Protein AF-A0AAD4BQL2-F1 (afdb_monomer_lite)

Structure (mmCIF, N/CA/C/O backbone):
data_AF-A0AAD4BQL2-F1
#
_entry.id   AF-A0AAD4BQL2-F1
#
loop_
_atom_site.group_PDB
_atom_site.id
_atom_site.type_symbol
_atom_site.label_atom_id
_atom_site.label_alt_id
_atom_site.label_comp_id
_atom_site.label_asym_id
_atom_site.label_entity_id
_atom_site.label_seq_id
_atom_site.pdbx_PDB_ins_code
_atom_site.Cartn_x
_atom_site.Cartn_y
_atom_site.Cartn_z
_atom_site.occupancy
_atom_site.B_iso_or_equiv
_atom_site.auth_seq_id
_atom_site.auth_comp_id
_atom_site.auth_asym_id
_atom_site.auth_atom_id
_atom_site.pdbx_PDB_model_num
ATOM 1 N N . MET A 1 1 ? 8.808 1.572 -2.493 1.00 81.44 1 MET A N 1
ATOM 2 C CA . MET A 1 1 ? 10.225 1.228 -2.700 1.00 81.44 1 MET A CA 1
ATOM 3 C C . MET A 1 1 ? 10.435 1.100 -4.188 1.00 81.44 1 MET A C 1
ATOM 5 O O . MET A 1 1 ? 9.722 0.329 -4.809 1.00 81.44 1 MET A O 1
ATOM 9 N N . TYR A 1 2 ? 11.346 1.881 -4.747 1.00 81.25 2 TYR A N 1
ATOM 10 C CA . TYR A 1 2 ? 11.587 1.933 -6.188 1.00 81.25 2 TYR A CA 1
ATOM 11 C C . TYR A 1 2 ? 13.088 1.925 -6.463 1.00 81.25 2 TYR A C 1
ATOM 13 O O . TYR A 1 2 ? 13.885 2.289 -5.591 1.00 81.25 2 TYR A O 1
ATOM 21 N N . ALA A 1 3 ? 13.477 1.475 -7.653 1.00 80.38 3 ALA A N 1
ATOM 22 C CA . ALA A 1 3 ? 14.874 1.465 -8.063 1.00 80.38 3 ALA A CA 1
ATOM 23 C C . ALA A 1 3 ? 15.363 2.899 -8.322 1.00 80.38 3 ALA A C 1
ATOM 25 O O . ALA A 1 3 ? 14.832 3.611 -9.172 1.00 80.38 3 ALA A O 1
ATOM 26 N N . ASP A 1 4 ? 16.398 3.325 -7.604 1.00 79.06 4 ASP A N 1
ATOM 27 C CA . ASP A 1 4 ? 17.044 4.617 -7.801 1.00 79.06 4 ASP A CA 1
ATOM 28 C C . ASP A 1 4 ? 18.253 4.452 -8.734 1.00 79.06 4 ASP A C 1
ATOM 30 O O . ASP A 1 4 ? 19.369 4.096 -8.329 1.00 79.06 4 ASP A O 1
ATOM 34 N N . GLY A 1 5 ? 18.015 4.709 -10.023 1.00 71.56 5 GLY A N 1
ATOM 35 C CA . GLY A 1 5 ? 19.043 4.663 -11.063 1.00 71.56 5 GLY A CA 1
ATOM 36 C C . GLY A 1 5 ? 20.163 5.693 -10.868 1.00 71.56 5 GLY A C 1
ATOM 37 O O . GLY A 1 5 ? 21.285 5.454 -11.312 1.00 71.56 5 GLY A O 1
ATOM 38 N N . ALA A 1 6 ? 19.905 6.797 -10.155 1.00 80.00 6 ALA A N 1
ATOM 39 C CA . ALA A 1 6 ? 20.918 7.803 -9.843 1.00 80.00 6 ALA A CA 1
ATOM 40 C C . ALA A 1 6 ? 21.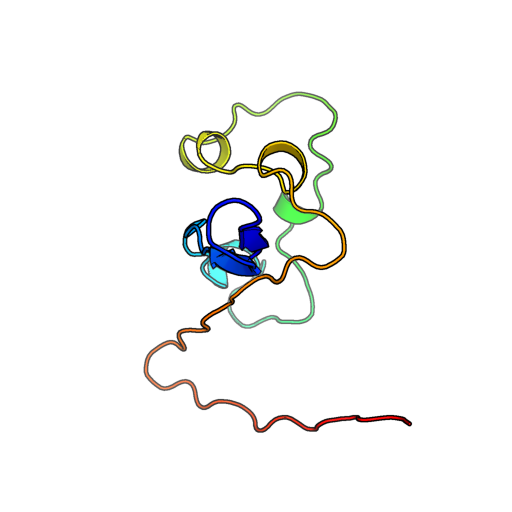831 7.366 -8.681 1.00 80.00 6 ALA A C 1
ATOM 42 O O . ALA A 1 6 ? 23.005 7.733 -8.646 1.00 80.00 6 ALA A O 1
ATOM 43 N N . ASN A 1 7 ? 21.342 6.506 -7.781 1.00 79.62 7 ASN A N 1
ATOM 44 C CA . ASN A 1 7 ? 22.114 5.930 -6.674 1.00 79.62 7 ASN A CA 1
ATOM 45 C C . ASN A 1 7 ? 22.582 4.493 -6.934 1.00 79.62 7 ASN A C 1
ATOM 47 O O . ASN A 1 7 ? 22.494 3.626 -6.061 1.00 79.62 7 ASN A O 1
ATOM 51 N N . LYS A 1 8 ? 23.153 4.237 -8.118 1.00 82.31 8 LYS A N 1
ATOM 52 C CA . LYS A 1 8 ? 23.807 2.955 -8.457 1.00 82.31 8 LYS A CA 1
ATOM 53 C C . LYS A 1 8 ? 22.886 1.732 -8.281 1.00 82.31 8 LYS A C 1
ATOM 55 O O . LYS A 1 8 ? 23.355 0.672 -7.873 1.00 82.31 8 LYS A O 1
ATOM 60 N N . GLY A 1 9 ? 21.585 1.881 -8.540 1.00 73.56 9 GLY A N 1
ATOM 61 C CA . GLY A 1 9 ? 20.616 0.788 -8.417 1.00 73.56 9 GLY A CA 1
ATOM 62 C C . GLY A 1 9 ? 20.244 0.432 -6.975 1.00 73.56 9 GLY A C 1
ATOM 63 O O . GLY A 1 9 ? 19.731 -0.657 -6.72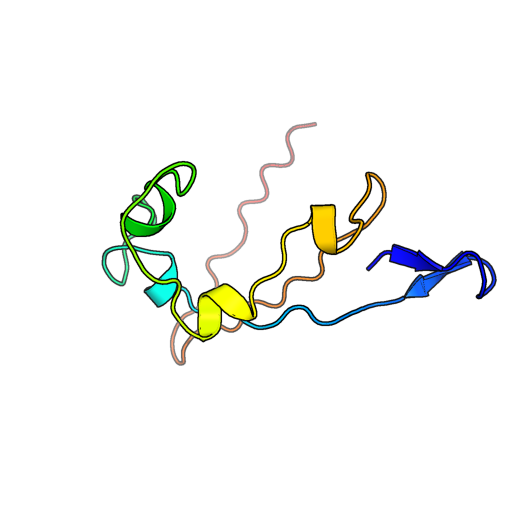9 1.00 73.56 9 GLY A O 1
ATOM 64 N N . ARG A 1 10 ? 20.503 1.321 -6.005 1.00 81.94 10 ARG A N 1
ATOM 65 C CA . ARG A 1 10 ? 19.934 1.191 -4.656 1.00 81.94 10 ARG A CA 1
ATOM 66 C C . ARG A 1 10 ? 18.430 1.437 -4.696 1.00 81.94 10 ARG A C 1
ATOM 68 O O . ARG A 1 10 ? 17.923 2.093 -5.598 1.00 81.94 10 ARG A O 1
ATOM 75 N N . PHE A 1 11 ? 17.721 0.939 -3.693 1.00 82.50 11 PHE A N 1
ATOM 76 C CA . PHE A 1 11 ? 16.302 1.232 -3.538 1.00 82.50 11 PHE A CA 1
ATOM 77 C C . PHE A 1 11 ? 16.110 2.518 -2.742 1.00 82.50 11 PHE A C 1
ATOM 79 O O . PHE A 1 11 ? 16.743 2.714 -1.703 1.00 82.50 11 PHE A O 1
ATOM 86 N N . ALA A 1 12 ? 15.207 3.367 -3.215 1.00 85.38 12 ALA A N 1
ATOM 87 C CA . ALA A 1 12 ? 14.699 4.502 -2.465 1.00 85.38 12 ALA A CA 1
ATOM 88 C C . ALA A 1 12 ? 13.299 4.187 -1.923 1.00 85.38 12 ALA A C 1
ATOM 90 O O . ALA A 1 12 ? 12.542 3.379 -2.475 1.00 85.38 12 ALA A O 1
ATOM 91 N N . GLN A 1 13 ? 12.945 4.829 -0.813 1.00 86.69 13 GLN A N 1
ATOM 92 C CA . GLN A 1 13 ? 11.641 4.694 -0.181 1.00 86.69 13 GLN A CA 1
ATOM 93 C C . GLN A 1 13 ? 11.051 6.076 0.068 1.00 86.69 13 GLN A C 1
ATOM 95 O O . GLN A 1 13 ? 11.729 6.980 0.546 1.00 86.69 13 GLN A O 1
ATOM 100 N N . LYS A 1 14 ? 9.764 6.205 -0.238 1.00 84.50 14 LYS A N 1
ATOM 101 C CA . LYS A 1 14 ? 8.928 7.330 0.158 1.00 84.50 14 LYS A CA 1
ATOM 102 C C . LYS A 1 14 ? 7.803 6.778 1.025 1.00 84.50 14 LYS A C 1
ATOM 104 O O . LYS A 1 14 ? 7.209 5.762 0.665 1.00 84.50 14 LYS A O 1
ATOM 109 N N . GLU A 1 15 ? 7.554 7.414 2.162 1.00 85.56 15 GLU A N 1
ATOM 110 C CA . GLU A 1 15 ? 6.399 7.107 3.002 1.00 85.56 15 GLU A CA 1
ATOM 111 C C . GLU A 1 15 ? 5.149 7.762 2.403 1.00 85.56 15 GLU A C 1
ATOM 113 O O . GLU A 1 15 ? 5.196 8.924 1.998 1.00 85.56 15 GLU A O 1
ATOM 118 N N . LEU A 1 16 ? 4.065 6.990 2.290 1.00 84.75 16 LEU A N 1
ATOM 119 C CA . LEU A 1 16 ? 2.799 7.446 1.704 1.00 84.75 16 LEU A CA 1
ATOM 120 C C . LEU A 1 16 ? 1.746 7.797 2.764 1.00 84.75 16 LEU A C 1
ATOM 122 O O . LEU A 1 16 ? 0.805 8.514 2.454 1.00 84.75 16 LEU A O 1
ATOM 126 N N . GLY A 1 17 ? 1.910 7.314 4.000 1.00 86.38 17 GLY A N 1
ATOM 127 C CA . GLY A 1 17 ? 0.991 7.550 5.113 1.00 86.38 17 GLY A CA 1
ATOM 128 C C . GLY A 1 17 ? 0.532 6.260 5.795 1.00 86.38 17 GLY A C 1
ATOM 129 O O . GLY A 1 17 ? 1.114 5.190 5.604 1.00 86.38 17 GLY A O 1
ATOM 130 N N . MET A 1 18 ? -0.526 6.375 6.601 1.00 86.38 18 MET A N 1
ATOM 131 C CA . MET A 1 18 ? -1.116 5.282 7.377 1.00 86.38 18 MET A CA 1
ATOM 132 C C . MET A 1 18 ? -2.624 5.185 7.124 1.00 86.38 18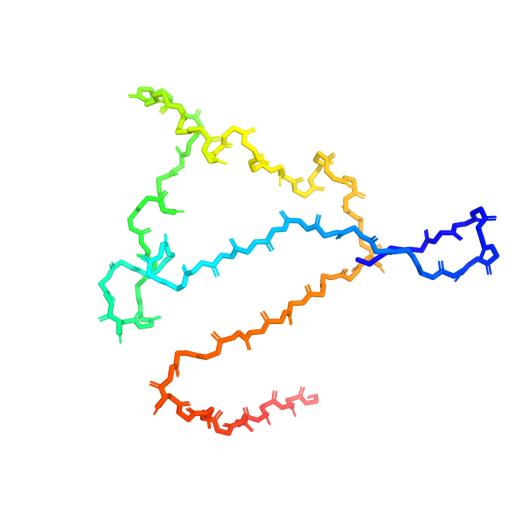 MET A C 1
ATOM 134 O O . MET A 1 18 ? -3.330 6.192 7.053 1.00 86.38 18 MET A O 1
ATOM 138 N N . VAL A 1 19 ? -3.125 3.952 7.042 1.00 83.38 19 VAL A N 1
ATOM 139 C CA . VAL A 1 19 ? -4.552 3.645 6.895 1.00 83.38 19 VAL A CA 1
ATOM 140 C C . VAL A 1 19 ? -5.004 2.820 8.094 1.00 83.38 19 VAL A C 1
ATOM 142 O O . VAL A 1 19 ? -4.333 1.864 8.483 1.00 83.38 19 VAL A O 1
ATOM 145 N N . TYR A 1 20 ? -6.142 3.184 8.684 1.00 82.00 20 TYR A N 1
ATOM 146 C CA . TYR A 1 20 ? -6.744 2.432 9.780 1.00 82.00 20 TYR A CA 1
ATOM 147 C C . TYR A 1 20 ? -7.828 1.504 9.251 1.00 82.00 20 TYR A C 1
ATOM 149 O O . TYR A 1 20 ? -8.647 1.909 8.432 1.00 82.00 20 TYR A O 1
ATOM 157 N N . SER A 1 21 ? -7.897 0.284 9.785 1.00 77.94 21 SER A N 1
ATOM 158 C CA . SER A 1 21 ? -8.868 -0.732 9.361 1.00 77.94 21 SER A CA 1
ATOM 159 C C . SER A 1 21 ? -10.317 -0.252 9.473 1.00 77.94 21 SER A C 1
ATOM 161 O O . SER A 1 21 ? -11.127 -0.551 8.611 1.00 77.94 21 SER A O 1
ATOM 163 N N . ARG A 1 22 ? -10.639 0.547 10.498 1.00 75.06 22 ARG A N 1
ATOM 164 C CA . ARG A 1 22 ? -11.969 1.157 10.674 1.00 75.06 22 ARG A CA 1
ATOM 165 C C . ARG A 1 22 ? -12.360 2.096 9.529 1.00 75.06 22 ARG A C 1
ATOM 167 O O . ARG A 1 22 ? -13.540 2.297 9.295 1.00 75.06 22 ARG A O 1
ATOM 174 N N . ASP A 1 23 ? -11.386 2.681 8.840 1.00 71.88 23 ASP A N 1
ATOM 175 C CA . ASP A 1 23 ? -11.657 3.622 7.755 1.00 71.88 23 ASP A CA 1
ATOM 176 C C . ASP A 1 23 ? -11.907 2.890 6.421 1.00 71.88 23 ASP A C 1
ATOM 178 O O . ASP A 1 23 ? -12.382 3.509 5.469 1.00 71.88 23 ASP A O 1
ATOM 182 N N . ILE A 1 24 ? -11.562 1.599 6.332 1.00 71.12 24 ILE A N 1
ATOM 183 C CA . ILE A 1 24 ? -11.648 0.776 5.110 1.00 71.12 24 ILE A CA 1
ATOM 184 C C . ILE A 1 24 ? -12.638 -0.387 5.222 1.00 71.12 24 ILE A C 1
ATOM 186 O O . ILE A 1 24 ? -13.192 -0.814 4.214 1.00 71.12 24 ILE A O 1
ATOM 190 N N . LEU A 1 25 ? -12.872 -0.901 6.426 1.00 65.62 25 LEU A N 1
ATOM 191 C CA . LEU A 1 25 ? -13.877 -1.916 6.720 1.00 65.62 25 LEU A CA 1
ATOM 192 C C . LEU A 1 25 ? -15.147 -1.187 7.141 1.00 65.62 25 LEU A C 1
ATOM 194 O O . LEU A 1 25 ? -15.065 -0.279 7.964 1.00 65.62 25 LEU A O 1
ATOM 198 N N . GLY A 1 26 ? -16.292 -1.553 6.560 1.00 66.06 26 GLY A N 1
ATOM 199 C CA . GLY A 1 26 ? -17.564 -0.882 6.844 1.00 66.06 26 GLY A CA 1
ATOM 200 C C . GLY A 1 26 ? -17.911 -0.943 8.330 1.00 66.06 26 GLY A C 1
ATOM 201 O O . GLY A 1 26 ? -17.765 0.040 9.051 1.00 66.06 26 GLY A O 1
ATOM 202 N N . GLU A 1 27 ? -18.322 -2.120 8.798 1.00 63.22 27 GLU A N 1
ATOM 203 C CA . GLU A 1 27 ? -18.576 -2.358 10.219 1.00 63.22 27 GLU A CA 1
ATOM 204 C C . GLU A 1 27 ? -17.304 -2.877 10.916 1.00 63.22 27 GLU A C 1
ATOM 206 O O . GLU A 1 27 ? -16.694 -3.849 10.445 1.00 63.22 27 GLU A O 1
ATOM 211 N N . PRO A 1 28 ? -16.885 -2.280 12.050 1.00 60.12 28 PRO A N 1
ATOM 212 C CA . PRO A 1 28 ? -15.738 -2.751 12.817 1.00 60.12 28 PRO A CA 1
ATOM 213 C C . PRO A 1 28 ? -15.840 -4.250 13.143 1.00 60.12 28 PRO A C 1
ATOM 215 O O . PRO A 1 28 ? -16.770 -4.689 13.812 1.00 60.12 28 PRO A O 1
ATOM 218 N N . GLY A 1 29 ? -14.855 -5.036 12.699 1.00 61.28 29 GLY A N 1
ATOM 219 C CA . GLY A 1 29 ? -14.794 -6.483 12.946 1.00 61.28 29 GLY A CA 1
ATOM 220 C C . GLY A 1 29 ? -15.303 -7.364 11.801 1.00 61.28 29 GLY A C 1
ATOM 221 O O . GLY A 1 29 ? -15.152 -8.579 11.881 1.00 61.28 29 GLY A O 1
ATOM 222 N N . THR A 1 30 ? -15.831 -6.780 10.722 1.00 60.62 30 THR A N 1
ATOM 223 C CA . THR A 1 30 ? -16.170 -7.512 9.493 1.00 60.62 30 THR A CA 1
ATOM 224 C C . THR A 1 30 ? -15.006 -7.470 8.503 1.00 60.62 30 THR A C 1
ATOM 226 O O . THR A 1 30 ? -14.502 -6.397 8.186 1.00 60.62 30 THR A O 1
ATOM 229 N N . LEU A 1 31 ? -14.590 -8.636 7.996 1.00 66.50 31 LEU A N 1
ATOM 230 C CA . LEU A 1 31 ? -13.627 -8.768 6.886 1.00 66.50 31 LEU A CA 1
ATOM 231 C C . LEU A 1 31 ? -14.313 -9.041 5.539 1.00 66.50 31 LEU A C 1
ATOM 233 O O . LEU A 1 31 ? -13.665 -9.011 4.500 1.00 66.50 31 LEU A O 1
ATOM 237 N N . GLU A 1 32 ? -15.615 -9.325 5.564 1.00 70.00 32 GLU A N 1
ATOM 238 C CA . GLU A 1 32 ? -16.371 -9.790 4.397 1.00 70.00 32 GLU A CA 1
ATOM 239 C C . GLU A 1 32 ? -16.896 -8.650 3.515 1.00 70.00 32 GLU A C 1
ATOM 241 O O . GLU A 1 32 ? -17.307 -8.891 2.384 1.00 70.00 32 GLU A O 1
ATOM 246 N N . SER A 1 33 ? -16.871 -7.406 4.004 1.00 68.12 33 SER A N 1
ATOM 247 C CA . SER A 1 33 ? -17.365 -6.240 3.270 1.00 68.12 33 SER A CA 1
ATOM 248 C C . SER A 1 33 ? -16.434 -5.045 3.428 1.00 68.12 33 SER A C 1
ATOM 250 O O . SER A 1 33 ? -16.125 -4.617 4.544 1.00 68.12 33 SER A O 1
ATOM 252 N N . ALA A 1 34 ? -16.043 -4.460 2.295 1.00 68.12 34 ALA A N 1
ATOM 253 C CA . ALA A 1 34 ? -15.403 -3.151 2.260 1.00 68.12 34 ALA A CA 1
ATOM 254 C C . ALA A 1 34 ? -16.371 -2.063 2.761 1.00 68.12 34 ALA A C 1
ATOM 256 O O . ALA A 1 34 ? -17.595 -2.235 2.737 1.00 68.12 34 ALA A O 1
ATOM 257 N N . ALA A 1 35 ? -15.829 -0.939 3.227 1.00 68.50 35 ALA A N 1
ATOM 258 C CA . ALA 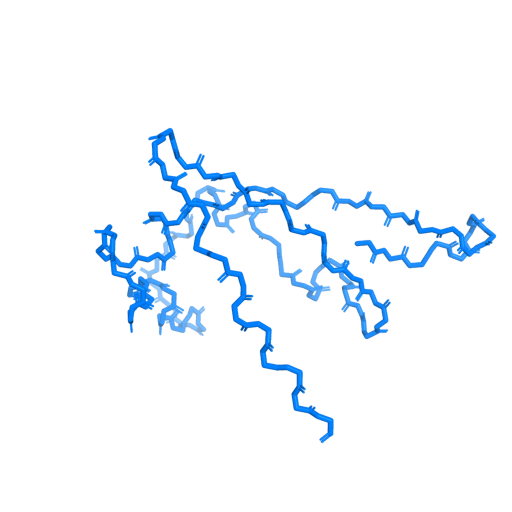A 1 35 ? -16.621 0.243 3.538 1.00 68.50 35 ALA A CA 1
ATOM 259 C C . ALA A 1 35 ? -17.309 0.765 2.270 1.00 68.50 35 ALA A C 1
ATOM 261 O O . ALA A 1 35 ? -16.668 0.873 1.227 1.00 68.50 35 ALA A O 1
ATOM 262 N N . ALA A 1 36 ? -18.590 1.139 2.371 1.00 72.50 36 ALA A N 1
ATOM 263 C CA . ALA A 1 36 ? -19.392 1.586 1.227 1.00 72.50 36 ALA A CA 1
ATOM 264 C C . ALA A 1 36 ? -18.717 2.716 0.427 1.00 72.50 36 ALA A C 1
ATOM 266 O O . ALA A 1 36 ? -18.689 2.659 -0.796 1.00 72.50 36 ALA A O 1
ATOM 267 N N . ARG A 1 37 ? -18.049 3.653 1.116 1.00 69.88 37 ARG A N 1
ATOM 268 C CA . ARG A 1 37 ? -17.289 4.761 0.506 1.00 69.88 37 ARG A CA 1
ATOM 269 C C . ARG A 1 37 ? -16.163 4.330 -0.445 1.00 69.88 37 ARG A C 1
ATOM 271 O O . ARG A 1 37 ? -15.697 5.145 -1.225 1.00 69.88 37 ARG A O 1
ATOM 278 N N . LEU A 1 38 ? -15.665 3.095 -0.324 1.00 69.38 38 LEU A N 1
ATOM 279 C CA . LEU A 1 38 ? -14.630 2.539 -1.207 1.00 69.38 38 LEU A CA 1
ATOM 280 C C . LEU A 1 38 ? -15.217 1.904 -2.472 1.00 69.38 38 LEU A C 1
ATOM 282 O O . LEU A 1 38 ? -14.475 1.629 -3.406 1.00 69.38 38 LEU A O 1
ATOM 286 N N . LEU A 1 39 ? -16.519 1.611 -2.464 1.00 73.25 39 LEU A N 1
ATOM 287 C CA . LEU A 1 39 ? -17.256 1.050 -3.597 1.00 73.25 39 LEU A CA 1
ATOM 288 C C . LEU A 1 39 ? -17.944 2.143 -4.424 1.00 73.25 39 LEU A C 1
ATOM 290 O O . LEU A 1 39 ? -18.488 1.863 -5.487 1.00 73.25 39 LEU A O 1
ATOM 294 N N . GLU A 1 40 ? -17.968 3.371 -3.909 1.00 74.06 40 GLU A N 1
ATOM 295 C CA . GLU A 1 40 ? -18.434 4.543 -4.632 1.00 74.06 40 GLU A CA 1
ATOM 296 C C . GLU A 1 40 ? -17.380 4.913 -5.683 1.00 74.06 40 GLU A C 1
ATOM 298 O O . GLU A 1 40 ? -16.309 5.418 -5.343 1.00 74.06 40 GLU A O 1
ATOM 303 N N . ASP A 1 41 ? -17.677 4.659 -6.960 1.00 58.28 41 ASP A N 1
ATOM 304 C CA . ASP A 1 41 ? -16.869 5.157 -8.073 1.00 58.28 41 ASP A CA 1
ATOM 305 C C . ASP A 1 41 ? -16.922 6.693 -8.063 1.00 58.28 41 ASP A C 1
ATOM 307 O O . ASP A 1 41 ? -17.888 7.314 -8.507 1.00 58.28 41 ASP A O 1
ATOM 311 N N . THR A 1 42 ? -15.871 7.333 -7.547 1.00 58.19 42 THR A N 1
ATOM 312 C CA . THR A 1 42 ? -15.672 8.795 -7.544 1.00 58.19 42 THR A CA 1
ATOM 313 C C . THR A 1 42 ? -15.421 9.390 -8.938 1.00 58.19 42 THR A C 1
ATOM 315 O O . THR A 1 42 ? -14.803 10.443 -9.056 1.00 58.19 42 THR A O 1
ATOM 318 N N . ASP A 1 43 ? -15.906 8.757 -10.005 1.00 51.62 43 ASP A N 1
ATOM 319 C CA . ASP A 1 43 ? -15.770 9.259 -11.379 1.00 51.62 43 ASP A CA 1
ATOM 320 C C . ASP A 1 43 ? -16.851 10.281 -11.775 1.00 51.62 43 ASP A C 1
ATOM 322 O O . ASP A 1 43 ? -16.889 10.747 -12.914 1.00 51.62 43 ASP A O 1
ATOM 326 N N . GLY A 1 44 ? -17.723 10.704 -10.858 1.00 53.28 44 GLY A N 1
ATOM 327 C CA . GLY A 1 44 ? -18.735 11.691 -11.215 1.00 53.28 44 GLY A CA 1
ATOM 328 C C . GLY A 1 44 ? -19.602 12.171 -10.066 1.00 53.28 44 GLY A C 1
ATOM 329 O O . GLY A 1 44 ? -20.580 11.533 -9.708 1.00 53.28 44 GLY A O 1
ATOM 330 N N . GLU A 1 45 ? -19.282 13.384 -9.621 1.00 55.91 45 GLU A N 1
ATOM 331 C CA . GLU A 1 45 ? -20.200 14.379 -9.061 1.00 55.91 45 GLU A CA 1
ATOM 332 C C . GLU A 1 45 ? -20.684 14.212 -7.602 1.00 55.91 45 GLU A C 1
ATOM 334 O O . GLU A 1 45 ? -21.204 13.193 -7.166 1.00 55.91 45 GLU A O 1
ATOM 339 N N . HIS A 1 46 ? -20.602 15.341 -6.883 1.00 53.78 46 HIS A N 1
ATOM 340 C CA . HIS A 1 46 ? -21.387 15.709 -5.696 1.00 53.78 46 HIS A CA 1
ATOM 341 C C . HIS A 1 46 ? -20.867 15.477 -4.264 1.00 53.78 46 HIS A C 1
ATOM 343 O O . HIS A 1 46 ? -21.635 15.709 -3.326 1.00 53.78 46 HIS A O 1
ATOM 349 N N . ARG A 1 47 ? -19.576 15.197 -4.026 1.00 63.28 47 ARG A N 1
ATOM 350 C CA . ARG A 1 47 ? -18.992 15.478 -2.695 1.00 63.28 47 ARG A CA 1
ATOM 351 C C . ARG A 1 47 ? -17.682 16.243 -2.765 1.00 63.28 47 ARG A C 1
ATOM 353 O O . ARG A 1 47 ? -16.804 15.909 -3.554 1.00 63.28 47 ARG A O 1
ATOM 360 N N . GLU A 1 48 ? -17.557 17.271 -1.927 1.00 61.88 48 GLU A N 1
ATOM 361 C CA . GLU A 1 48 ? -16.259 17.897 -1.702 1.00 61.88 48 GLU A CA 1
ATOM 362 C C . GLU A 1 48 ? -15.333 16.865 -1.040 1.00 61.88 48 GLU A C 1
ATOM 364 O O . GLU A 1 48 ? -15.723 16.268 -0.028 1.00 61.88 48 GLU A O 1
ATOM 369 N N . PRO A 1 49 ? -14.134 16.618 -1.599 1.00 62.53 49 PRO A N 1
ATOM 370 C CA . PRO A 1 49 ? -13.179 15.710 -0.987 1.00 62.53 49 PRO A CA 1
ATOM 371 C C . PRO A 1 49 ? -12.792 16.251 0.388 1.00 62.53 49 PRO A C 1
ATOM 373 O O . PRO A 1 49 ? -12.539 17.449 0.558 1.00 62.53 49 PRO A O 1
ATOM 376 N N . SER A 1 50 ? -12.753 15.368 1.383 1.00 69.00 50 SER A N 1
ATOM 377 C CA . SER A 1 50 ? -12.251 15.721 2.709 1.00 69.00 50 SER A CA 1
ATOM 378 C C . SER A 1 50 ? -10.781 16.151 2.629 1.00 69.00 50 SER A C 1
ATOM 380 O O . SER A 1 50 ? -10.065 15.773 1.704 1.00 69.00 50 SER A O 1
ATOM 382 N N . GLU A 1 51 ? -10.294 16.920 3.607 1.00 70.69 51 GLU A N 1
ATOM 383 C CA . GLU A 1 51 ? -8.882 17.352 3.641 1.00 70.69 51 GLU A CA 1
ATOM 384 C C . GLU A 1 51 ? -7.906 16.168 3.536 1.00 70.69 51 GLU A C 1
ATOM 386 O O . GLU A 1 51 ? -6.885 16.265 2.868 1.00 70.69 51 GLU A O 1
ATOM 391 N N . ARG A 1 52 ? -8.273 15.014 4.107 1.00 69.56 52 ARG A N 1
ATOM 392 C CA . ARG A 1 52 ? -7.497 13.773 4.008 1.00 69.56 52 ARG A CA 1
ATOM 393 C C . ARG A 1 52 ? -7.443 13.233 2.579 1.00 69.56 52 ARG A C 1
ATOM 395 O O . ARG A 1 52 ? -6.381 12.844 2.118 1.00 69.56 52 ARG A O 1
ATOM 402 N N . GLU A 1 53 ? -8.564 13.248 1.868 1.00 68.75 53 GLU A N 1
ATOM 403 C CA . GLU A 1 53 ? -8.642 12.775 0.478 1.00 68.75 53 GLU A CA 1
ATOM 404 C C . GLU A 1 53 ? -7.883 13.693 -0.486 1.00 68.75 53 GLU A C 1
ATOM 406 O O . GLU A 1 53 ? -7.397 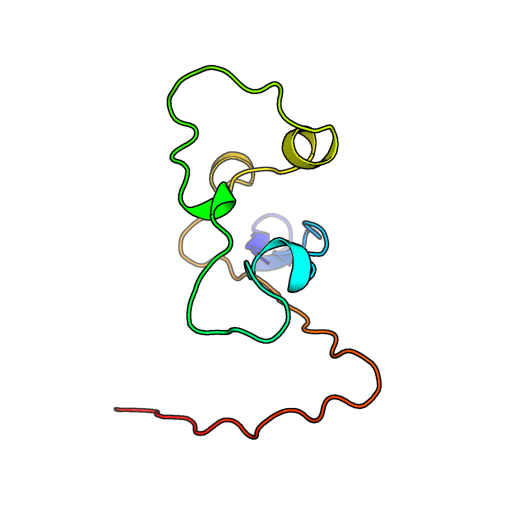13.237 -1.512 1.00 68.75 53 GLU A O 1
ATOM 411 N N . LYS A 1 54 ? -7.719 14.976 -0.143 1.00 71.38 54 LYS A N 1
ATOM 412 C CA . LYS A 1 54 ? -6.866 15.904 -0.904 1.00 71.38 54 LYS A CA 1
ATOM 413 C C . LYS A 1 54 ? -5.371 15.620 -0.725 1.00 71.38 54 LYS A C 1
ATOM 415 O O . LYS A 1 54 ? -4.573 15.988 -1.586 1.00 71.38 54 LYS A O 1
ATOM 420 N N . GLU A 1 55 ? -4.983 15.015 0.396 1.00 74.69 55 GLU A N 1
ATOM 421 C CA . GLU A 1 55 ? -3.604 14.595 0.675 1.00 74.69 55 GLU A CA 1
ATOM 422 C C . GLU A 1 55 ? -3.284 13.209 0.091 1.00 74.69 55 GLU A C 1
ATOM 424 O O . GLU A 1 55 ? -2.111 12.871 -0.103 1.00 74.69 55 GLU A O 1
ATOM 429 N N . GLU A 1 56 ? -4.312 12.414 -0.213 1.00 76.50 56 GLU A N 1
ATOM 430 C CA . GLU A 1 56 ? -4.183 11.113 -0.861 1.00 76.50 56 GLU A CA 1
ATOM 431 C C . GLU A 1 56 ? -3.709 11.287 -2.312 1.00 76.50 56 GLU A C 1
ATOM 433 O O . GLU A 1 56 ? -4.188 12.129 -3.067 1.00 76.50 56 GLU A O 1
ATOM 438 N N . ARG A 1 57 ? -2.702 10.498 -2.697 1.00 80.94 57 ARG A N 1
ATOM 439 C CA . ARG A 1 57 ? -2.104 10.517 -4.036 1.00 80.94 57 ARG A CA 1
ATOM 440 C C . ARG A 1 57 ? -2.278 9.158 -4.680 1.00 80.94 57 ARG A C 1
ATOM 442 O O . ARG A 1 57 ? -2.042 8.135 -4.033 1.00 80.94 57 ARG A O 1
ATOM 449 N N . THR A 1 58 ? -2.632 9.138 -5.956 1.00 84.81 58 THR A N 1
ATOM 450 C CA . THR A 1 58 ? -2.787 7.880 -6.692 1.00 84.81 58 THR A CA 1
ATOM 451 C C . THR A 1 58 ? -1.427 7.255 -7.013 1.00 84.81 58 THR A C 1
ATOM 453 O O . THR A 1 58 ? -0.383 7.916 -7.006 1.00 84.81 58 THR A O 1
ATOM 456 N N . LEU A 1 59 ? -1.413 5.955 -7.326 1.00 87.19 59 LEU A N 1
ATOM 457 C CA . LEU A 1 59 ? -0.187 5.265 -7.745 1.00 87.19 59 LEU A CA 1
ATOM 458 C C . LEU A 1 59 ? 0.404 5.866 -9.030 1.00 87.19 59 LEU A C 1
ATOM 460 O O . LEU A 1 59 ? 1.626 5.950 -9.161 1.00 87.19 59 LEU A O 1
ATOM 464 N N . GLU A 1 60 ? -0.453 6.339 -9.936 1.00 86.50 60 GLU A N 1
ATOM 465 C CA . GLU A 1 60 ? -0.043 7.036 -11.155 1.00 86.50 60 GLU A CA 1
ATOM 466 C C . GLU A 1 60 ? 0.646 8.368 -10.832 1.00 86.50 60 GLU A C 1
ATOM 468 O O . GLU A 1 60 ? 1.750 8.637 -11.309 1.00 86.50 60 GLU A O 1
ATOM 473 N N . GLU A 1 61 ? 0.064 9.171 -9.939 1.00 85.69 61 GLU A N 1
ATOM 474 C CA . GLU A 1 61 ? 0.664 10.432 -9.492 1.00 85.69 61 GLU A CA 1
ATOM 475 C C . GLU A 1 61 ? 1.989 10.242 -8.742 1.00 85.69 61 GLU A C 1
ATOM 477 O O . GLU A 1 61 ? 2.808 11.168 -8.673 1.00 85.69 61 GLU A O 1
ATOM 482 N N . LEU A 1 62 ? 2.191 9.062 -8.153 1.00 85.75 62 LEU A N 1
ATOM 483 C CA . LEU A 1 62 ? 3.433 8.639 -7.509 1.00 85.75 62 LEU A CA 1
ATOM 484 C C . LEU A 1 62 ? 4.426 7.996 -8.486 1.00 85.75 62 LEU A C 1
ATOM 486 O O . LEU A 1 62 ? 5.553 7.713 -8.079 1.00 85.75 62 LEU A O 1
ATOM 490 N N . ARG A 1 63 ? 4.041 7.819 -9.758 1.00 88.62 63 ARG A N 1
ATOM 491 C CA . ARG A 1 63 ? 4.821 7.150 -10.812 1.00 88.62 63 ARG A CA 1
ATOM 492 C C . ARG A 1 63 ? 5.235 5.730 -10.430 1.00 88.62 63 ARG A C 1
ATOM 494 O O . ARG A 1 63 ? 6.346 5.311 -10.739 1.00 88.62 63 ARG A O 1
ATOM 501 N N . PHE A 1 64 ? 4.347 5.016 -9.745 1.00 89.06 64 PHE A N 1
ATOM 502 C CA . PHE A 1 64 ? 4.549 3.615 -9.409 1.00 89.06 64 PHE A CA 1
ATOM 503 C C . PHE A 1 64 ? 4.502 2.774 -10.689 1.00 89.06 64 PHE A C 1
ATOM 505 O O . PHE A 1 64 ? 3.517 2.822 -11.428 1.00 89.06 64 PHE A O 1
ATOM 512 N N . VAL A 1 65 ? 5.561 2.014 -10.962 1.00 90.94 65 VAL A N 1
ATOM 513 C CA . VAL A 1 65 ? 5.687 1.200 -12.181 1.00 90.94 65 VAL A CA 1
ATOM 514 C C . VAL A 1 65 ? 5.899 -0.279 -11.850 1.00 90.94 65 VAL A C 1
ATOM 516 O O . VAL A 1 65 ? 6.356 -0.609 -10.754 1.00 90.94 65 VAL A O 1
ATOM 519 N N . PRO A 1 66 ? 5.605 -1.208 -12.780 1.00 92.25 66 PRO A N 1
ATOM 520 C CA . PRO A 1 66 ? 5.953 -2.612 -12.592 1.00 92.25 66 PRO A CA 1
ATOM 521 C C . PRO A 1 66 ? 7.441 -2.783 -12.251 1.00 92.25 66 PRO A C 1
ATOM 523 O O . PRO A 1 66 ? 8.308 -2.277 -12.962 1.00 92.25 66 PRO A O 1
ATOM 526 N N . GLY A 1 67 ? 7.729 -3.502 -11.164 1.00 88.56 67 GLY A N 1
ATOM 527 C CA . GLY A 1 67 ? 9.079 -3.649 -10.604 1.00 88.56 67 GLY A CA 1
ATOM 528 C C . GLY A 1 67 ? 9.322 -2.820 -9.339 1.00 88.56 67 GLY A C 1
ATOM 529 O O . GLY A 1 67 ? 10.254 -3.125 -8.592 1.00 88.56 67 GLY A O 1
ATOM 530 N N . ASP A 1 68 ? 8.464 -1.838 -9.056 1.00 90.19 68 ASP A N 1
ATOM 531 C CA . ASP A 1 68 ? 8.403 -1.189 -7.750 1.00 90.19 68 ASP A CA 1
ATOM 532 C C . ASP A 1 68 ? 7.687 -2.078 -6.723 1.00 90.19 68 ASP A C 1
ATOM 534 O O . ASP A 1 68 ? 6.854 -2.925 -7.048 1.00 90.19 68 ASP A O 1
ATOM 538 N N . TYR A 1 69 ? 7.995 -1.851 -5.448 1.00 89.12 69 TYR A N 1
ATOM 539 C CA . TYR A 1 69 ? 7.417 -2.577 -4.320 1.00 89.12 69 TYR A CA 1
ATOM 540 C C . TYR A 1 69 ? 6.716 -1.620 -3.361 1.00 89.12 69 TYR A C 1
ATOM 542 O O . TYR A 1 69 ? 7.232 -0.543 -3.045 1.00 89.12 69 TYR A O 1
ATOM 550 N N . LEU A 1 70 ? 5.572 -2.030 -2.819 1.00 90.31 70 LEU A N 1
ATOM 551 C CA . LEU A 1 70 ? 4.924 -1.329 -1.714 1.00 90.31 70 LEU A CA 1
ATOM 552 C C . LEU A 1 70 ? 5.385 -1.937 -0.383 1.00 90.31 70 LEU A C 1
ATOM 554 O O . LEU A 1 70 ? 5.329 -3.149 -0.199 1.00 90.31 70 LEU A O 1
ATOM 558 N N . CYS A 1 71 ? 5.851 -1.100 0.546 1.00 89.19 71 CYS A N 1
ATOM 559 C CA . CYS A 1 71 ? 6.214 -1.540 1.892 1.00 89.19 71 CYS A CA 1
ATOM 560 C C . CYS A 1 71 ? 5.038 -1.257 2.829 1.00 89.19 71 CYS A C 1
ATOM 562 O O . CYS A 1 71 ? 4.680 -0.095 3.018 1.00 89.19 71 CYS A O 1
ATOM 564 N N . VAL A 1 72 ? 4.438 -2.309 3.389 1.00 89.94 72 VAL A N 1
ATOM 565 C CA . VAL A 1 72 ? 3.268 -2.214 4.270 1.00 89.94 72 VAL A CA 1
ATOM 566 C C . VAL A 1 72 ? 3.634 -2.758 5.644 1.00 89.94 72 VAL A C 1
ATOM 568 O O . VAL A 1 72 ? 3.996 -3.924 5.782 1.00 89.94 72 VAL A O 1
ATOM 571 N N . SER A 1 73 ? 3.526 -1.908 6.665 1.00 89.88 73 SER A N 1
ATOM 572 C CA . SER A 1 73 ? 3.644 -2.310 8.066 1.00 89.88 73 SE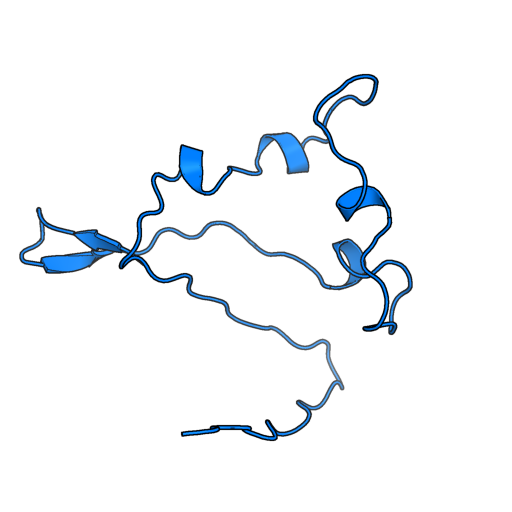R A CA 1
ATOM 573 C C . SER A 1 73 ? 2.254 -2.357 8.689 1.00 89.88 73 SER A C 1
ATOM 575 O O . SER A 1 73 ? 1.527 -1.364 8.660 1.00 89.88 73 SER A O 1
ATOM 577 N N . VAL A 1 74 ? 1.878 -3.509 9.243 1.00 87.62 74 VAL A N 1
ATOM 578 C CA . VAL A 1 74 ? 0.575 -3.701 9.887 1.00 87.62 74 VAL A CA 1
ATOM 579 C C . VAL A 1 74 ? 0.741 -3.563 11.393 1.00 87.62 74 VAL A C 1
ATOM 581 O O . VAL A 1 74 ? 1.439 -4.352 12.028 1.00 87.62 74 VAL A O 1
ATOM 584 N N . ILE A 1 75 ? 0.072 -2.567 11.973 1.00 88.31 75 ILE A N 1
ATOM 585 C CA . ILE A 1 75 ? 0.039 -2.354 13.421 1.00 88.31 75 ILE A CA 1
ATOM 586 C C . ILE A 1 75 ? -1.283 -2.895 13.954 1.00 88.31 75 ILE A C 1
ATOM 588 O O . ILE A 1 75 ? -2.352 -2.360 13.661 1.00 88.31 75 ILE A O 1
ATOM 592 N N . LEU A 1 76 ? -1.203 -3.960 14.748 1.00 83.62 76 LEU A N 1
ATOM 593 C CA . LEU A 1 76 ? -2.373 -4.545 15.390 1.00 83.62 76 LEU A CA 1
ATOM 594 C C . LEU A 1 76 ? -2.807 -3.709 16.609 1.00 83.62 76 LEU A C 1
ATOM 596 O O . LEU A 1 76 ? -1.954 -3.204 17.348 1.00 83.62 76 LEU A O 1
ATOM 600 N N . PRO A 1 77 ? -4.120 -3.576 16.866 1.00 82.94 77 PRO A N 1
ATOM 601 C CA . PRO A 1 77 ? -4.608 -2.974 18.099 1.00 82.94 77 PRO A CA 1
ATOM 602 C C . PRO A 1 77 ? -4.207 -3.823 19.314 1.00 82.94 77 PRO A C 1
ATOM 604 O O . PRO A 1 77 ? -3.989 -5.033 19.221 1.00 82.94 77 PRO A O 1
ATOM 607 N N . LYS A 1 78 ? -4.122 -3.189 20.487 1.00 83.44 78 LYS A N 1
ATOM 608 C CA . LYS A 1 78 ? -3.736 -3.871 21.731 1.00 83.44 78 LYS A CA 1
ATOM 609 C C . LYS A 1 78 ? -4.692 -5.034 22.020 1.00 83.44 78 LYS A C 1
ATOM 611 O O . LYS A 1 78 ? -5.893 -4.821 22.141 1.00 83.44 78 LYS A O 1
ATOM 616 N N . GLY A 1 79 ? -4.144 -6.241 22.160 1.00 78.00 79 GLY A N 1
ATOM 617 C CA . GLY A 1 79 ? -4.904 -7.460 22.459 1.00 78.00 79 GLY A CA 1
ATOM 618 C C . GLY A 1 79 ? -5.314 -8.287 21.236 1.00 78.00 79 GLY A C 1
ATOM 619 O O . GLY A 1 79 ? -5.773 -9.411 21.416 1.00 78.00 79 GLY A O 1
ATOM 620 N N . ALA A 1 80 ? -5.110 -7.792 20.011 1.00 75.69 80 ALA A N 1
ATOM 621 C CA . ALA A 1 80 ? -5.258 -8.614 18.815 1.00 75.69 80 ALA A CA 1
ATOM 622 C C . ALA A 1 80 ? -4.015 -9.495 18.624 1.00 75.69 80 ALA A C 1
ATOM 624 O O . ALA A 1 80 ? -2.885 -9.002 18.615 1.00 75.69 80 ALA A O 1
ATOM 625 N N . ALA A 1 81 ? -4.225 -10.802 18.472 1.00 73.62 81 ALA A N 1
ATOM 626 C CA . ALA A 1 81 ? -3.176 -11.741 18.101 1.00 73.62 81 ALA A CA 1
ATOM 627 C C . ALA A 1 81 ? -3.169 -11.919 16.574 1.00 73.62 81 ALA A C 1
ATOM 629 O O . ALA A 1 81 ? -4.244 -12.027 15.980 1.00 73.62 81 ALA A O 1
ATOM 630 N N . PRO A 1 82 ? -1.994 -11.967 15.924 1.00 66.06 82 PRO A N 1
ATOM 631 C CA . PRO A 1 82 ? -1.930 -12.335 14.519 1.00 66.06 82 PRO A CA 1
ATOM 632 C C . PRO A 1 82 ? -2.445 -13.770 14.358 1.00 66.06 82 PRO A C 1
ATOM 634 O O . PRO A 1 82 ? -1.944 -14.696 14.998 1.00 66.06 82 PRO A O 1
ATOM 637 N N . THR A 1 83 ? -3.441 -13.970 13.498 1.00 64.81 83 THR A N 1
ATOM 638 C CA . THR A 1 83 ? -3.780 -15.307 13.008 1.00 64.81 83 THR A CA 1
ATOM 639 C C . THR A 1 83 ? -2.625 -15.782 12.134 1.00 64.81 83 THR A C 1
ATOM 641 O O . THR A 1 83 ? -2.225 -15.075 11.208 1.00 64.81 83 THR A O 1
ATOM 644 N N . ALA A 1 84 ? -2.040 -16.935 12.464 1.00 55.69 84 ALA A N 1
ATOM 645 C CA . ALA A 1 84 ? -0.895 -17.474 11.738 1.00 55.69 84 ALA A CA 1
ATOM 646 C C . ALA A 1 84 ? -1.201 -17.576 10.229 1.00 55.69 84 ALA A C 1
ATOM 648 O O . ALA A 1 84 ? -2.309 -17.983 9.870 1.00 55.69 84 ALA A O 1
ATOM 649 N N . PRO A 1 85 ? -0.251 -17.227 9.344 1.00 57.84 85 PRO A N 1
ATOM 650 C CA . PRO A 1 85 ? -0.468 -17.346 7.913 1.00 57.84 85 PRO A CA 1
ATOM 651 C C . PRO A 1 85 ? -0.592 -18.830 7.542 1.00 57.84 85 PRO A C 1
ATOM 653 O O . PRO A 1 85 ? 0.385 -19.575 7.607 1.00 57.84 85 PRO A O 1
ATOM 656 N N . GLN A 1 86 ? -1.785 -19.266 7.131 1.00 49.19 86 GLN A N 1
ATOM 657 C CA . GLN A 1 86 ? -1.915 -20.430 6.255 1.00 49.19 86 GLN A CA 1
ATOM 658 C C . GLN A 1 86 ? -1.383 -19.993 4.891 1.00 49.19 86 GLN A C 1
ATOM 660 O O . GLN A 1 86 ? -2.090 -19.393 4.088 1.00 49.19 86 GLN A O 1
ATOM 665 N N . GLY A 1 87 ? -0.080 -20.181 4.691 1.00 46.50 87 GLY A N 1
ATOM 666 C CA . GLY A 1 87 ? 0.554 -19.951 3.405 1.00 46.50 87 GLY A CA 1
ATOM 667 C C . GLY A 1 87 ? 0.067 -20.995 2.413 1.00 46.50 87 GLY A C 1
ATOM 668 O O . GLY A 1 87 ? 0.578 -22.111 2.413 1.00 46.50 87 GLY A O 1
ATOM 669 N N . ASP A 1 88 ? -0.897 -20.631 1.573 1.00 49.78 88 ASP A N 1
ATOM 670 C CA . ASP A 1 88 ? -1.204 -21.386 0.363 1.00 49.78 88 ASP A CA 1
ATOM 671 C C . ASP A 1 88 ? -0.200 -20.965 -0.718 1.00 49.78 88 ASP A C 1
ATOM 673 O O . ASP A 1 88 ? -0.417 -20.054 -1.516 1.00 49.78 88 ASP A O 1
ATOM 677 N N . VAL A 1 89 ? 0.982 -21.578 -0.673 1.00 47.81 89 VAL A N 1
ATOM 678 C CA . VAL A 1 89 ? 1.925 -21.580 -1.794 1.00 47.81 89 VAL A CA 1
ATOM 679 C C . VAL A 1 89 ? 1.544 -22.739 -2.709 1.00 47.81 89 VAL A C 1
ATOM 681 O O . VAL A 1 89 ? 2.094 -23.834 -2.608 1.00 47.81 89 VAL A O 1
ATOM 684 N N . ALA A 1 90 ? 0.570 -22.502 -3.587 1.00 39.78 90 ALA A N 1
ATOM 685 C CA . ALA A 1 90 ? 0.337 -23.366 -4.735 1.00 39.78 90 ALA A CA 1
ATOM 686 C C . ALA A 1 90 ? 1.436 -23.094 -5.777 1.00 39.78 90 ALA A C 1
ATOM 688 O O . ALA A 1 90 ? 1.576 -21.969 -6.264 1.00 39.78 90 ALA A O 1
ATOM 689 N N . ALA A 1 91 ? 2.247 -24.123 -6.024 1.00 37.19 91 ALA A N 1
ATOM 690 C CA . ALA A 1 91 ? 3.285 -24.185 -7.050 1.00 37.19 91 ALA A CA 1
ATOM 691 C C . ALA A 1 91 ? 2.702 -24.415 -8.452 1.00 37.19 91 ALA A C 1
ATOM 693 O O . ALA A 1 91 ? 1.610 -25.023 -8.542 1.00 37.19 91 ALA A O 1
#

pLDDT: mean 73.6, std 12.99, range [37.19, 92.25]

InterPro domains:
  IPR010516 Sin3 associated polypeptide p18 [PF06487] (2-74)
  IPR042534 Sin3 associated polypeptide p18 superfamily [G3DSA:3.10.20.550] (1-85)

Foldseek 3Di:
DDQDPVVVRDDDDDDLDDDDPPVFCCDPPDPPDTNVVVVPPPPDDDDDDDPVSVSHDDCVNVVPDPVDDDDDDDDDDPPDDDDDDPDPPDD

Secondary structure (DSSP, 8-state):
-EEEGGGTTEEE--------HHHHBSSTT-SSSB-GGGTS-TTSS--PPPHHHHH---TTTTT--BTB-------PPTTPPPPP-------

Organism: NCBI:txid1328754

Sequence (91 aa):
MYADGANKGRFAQKELGMVYSRDILGEPGTLESAAARLLEDTDGEHREPSEREKEERTLEELRFVPGDYLCVSVILPKGAAPTAPQGDVAA

Radius of gyration: 17.41 Å; chains: 1; bounding box: 45×42×35 Å